Protein AF-A0A1B1Y315-F1 (afdb_monomer_lite)

pLDDT: mean 92.51, std 9.37, range [47.72, 97.75]

Sequence (59 aa):
METFGKKLLSVSKKHNISTMITYGENICEYADNFEFDKLMNNLKKFPKLIEDLKKQIQN

Structure (mmCIF, N/CA/C/O backbone):
data_AF-A0A1B1Y315-F1
#
_entry.id   AF-A0A1B1Y315-F1
#
loop_
_atom_site.group_PDB
_atom_site.id
_atom_site.type_symbol
_atom_site.label_atom_id
_atom_site.label_alt_id
_atom_site.label_comp_id
_atom_site.label_asym_id
_atom_site.label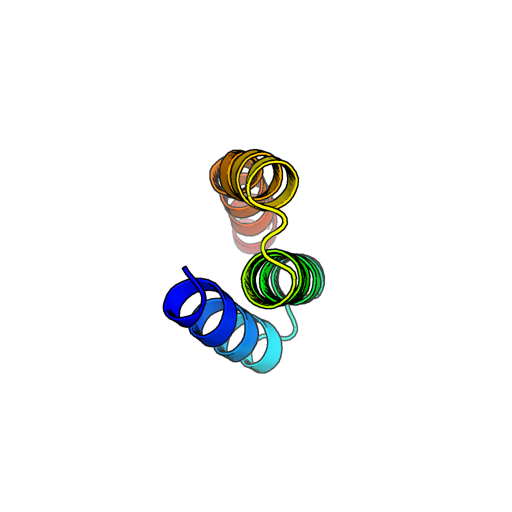_entity_id
_atom_site.label_seq_id
_atom_site.pdbx_PDB_ins_code
_atom_site.Cartn_x
_atom_site.Cartn_y
_atom_site.Cartn_z
_atom_site.occupancy
_atom_site.B_iso_or_equiv
_atom_site.auth_seq_id
_atom_site.auth_comp_id
_atom_site.auth_asym_id
_atom_site.auth_atom_id
_atom_site.pdbx_PDB_model_num
ATOM 1 N N . MET A 1 1 ? 5.610 -9.386 -5.489 1.00 61.00 1 MET A N 1
ATOM 2 C CA . MET A 1 1 ? 5.129 -8.15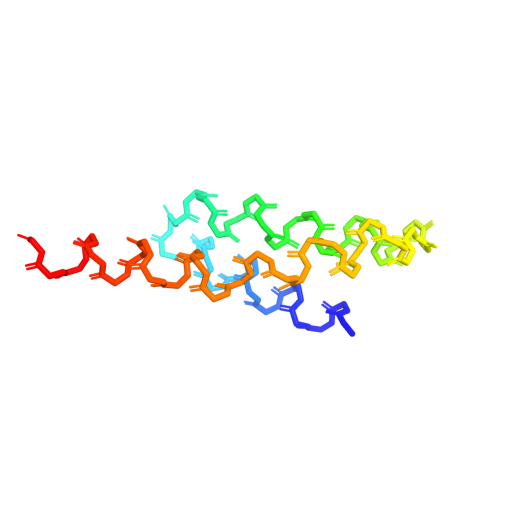5 -4.811 1.00 61.00 1 MET A CA 1
ATOM 3 C C . MET A 1 1 ? 3.730 -7.783 -5.277 1.00 61.00 1 MET A C 1
ATOM 5 O O . MET A 1 1 ? 2.881 -7.519 -4.438 1.00 61.00 1 MET A O 1
ATOM 9 N N . GLU A 1 2 ? 3.448 -7.889 -6.572 1.00 67.00 2 GLU A N 1
ATOM 10 C CA . GLU A 1 2 ? 2.107 -7.738 -7.151 1.00 67.00 2 GLU A CA 1
ATOM 11 C C . GLU A 1 2 ? 1.020 -8.575 -6.440 1.00 67.00 2 GLU A C 1
ATOM 13 O O . GLU A 1 2 ? -0.030 -8.059 -6.066 1.00 67.00 2 GLU A O 1
ATOM 18 N N . THR A 1 3 ? 1.294 -9.848 -6.121 1.00 85.62 3 THR A N 1
ATOM 19 C CA . THR A 1 3 ? 0.358 -10.701 -5.359 1.00 85.62 3 THR A CA 1
ATOM 20 C C . THR A 1 3 ? 0.060 -10.162 -3.957 1.00 85.62 3 THR A C 1
ATOM 22 O O . THR A 1 3 ? -1.047 -10.342 -3.454 1.00 85.62 3 THR A O 1
ATOM 25 N N . PHE A 1 4 ? 1.034 -9.512 -3.312 1.00 90.38 4 PHE A N 1
ATOM 26 C CA . PHE A 1 4 ? 0.840 -8.885 -2.005 1.00 90.38 4 PHE A CA 1
ATOM 27 C C . PHE A 1 4 ? -0.011 -7.619 -2.137 1.00 90.38 4 PHE A C 1
ATOM 29 O O . PHE A 1 4 ? -1.022 -7.520 -1.448 1.00 90.38 4 PHE A O 1
ATOM 36 N N . GLY A 1 5 ? 0.334 -6.719 -3.067 1.00 93.12 5 GLY A N 1
ATOM 37 C CA . GLY A 1 5 ? -0.441 -5.503 -3.344 1.00 93.12 5 GLY A CA 1
ATOM 38 C C . GLY A 1 5 ? -1.906 -5.808 -3.661 1.00 93.12 5 GLY A C 1
ATOM 39 O O . GLY A 1 5 ? -2.800 -5.262 -3.019 1.00 93.12 5 GLY A O 1
ATOM 40 N N . LYS A 1 6 ? -2.167 -6.777 -4.550 1.00 94.25 6 LYS A N 1
ATOM 41 C CA . LYS A 1 6 ? -3.528 -7.204 -4.928 1.00 94.25 6 LYS A CA 1
ATOM 42 C C . LYS A 1 6 ? -4.320 -7.794 -3.759 1.00 94.25 6 LYS A C 1
ATOM 44 O O . LYS A 1 6 ? -5.478 -7.430 -3.556 1.00 94.25 6 LYS A O 1
ATOM 49 N N . LYS A 1 7 ? -3.710 -8.685 -2.966 1.00 96.38 7 LYS A N 1
ATOM 50 C CA . LYS A 1 7 ? -4.364 -9.263 -1.776 1.00 96.38 7 LYS A CA 1
ATOM 51 C C . LYS A 1 7 ? -4.675 -8.190 -0.740 1.00 96.38 7 LYS A C 1
ATOM 53 O O . LYS A 1 7 ? -5.778 -8.172 -0.199 1.00 96.38 7 LYS A O 1
ATOM 58 N N . LEU A 1 8 ? -3.726 -7.289 -0.497 1.00 95.50 8 LEU A N 1
ATOM 59 C CA . LEU A 1 8 ? -3.905 -6.196 0.442 1.00 95.50 8 LEU A CA 1
ATOM 60 C C . LEU A 1 8 ? -5.034 -5.274 -0.008 1.00 95.50 8 LEU A C 1
ATOM 62 O O . LEU A 1 8 ? -5.953 -5.031 0.762 1.00 95.50 8 LEU A O 1
ATOM 66 N N . LEU A 1 9 ? -5.025 -4.851 -1.271 1.00 95.62 9 LEU A N 1
ATOM 67 C CA . LEU A 1 9 ? -6.074 -4.022 -1.852 1.00 95.62 9 LEU A CA 1
ATOM 68 C C . LEU A 1 9 ? -7.458 -4.669 -1.717 1.00 95.62 9 LEU A C 1
ATOM 70 O O . LEU A 1 9 ? -8.412 -4.002 -1.323 1.00 95.62 9 LEU A O 1
ATOM 74 N N . SER A 1 10 ? -7.564 -5.974 -1.988 1.00 96.69 10 SER A N 1
ATOM 75 C CA . SER A 1 10 ? -8.819 -6.718 -1.845 1.00 96.69 10 SER A CA 1
ATOM 76 C C . SER A 1 10 ? -9.345 -6.705 -0.408 1.00 96.69 10 SER A C 1
ATOM 78 O O . SER A 1 10 ? -10.534 -6.461 -0.200 1.00 96.69 10 SER A O 1
ATOM 80 N N . VAL A 1 11 ? -8.488 -6.970 0.583 1.00 95.62 11 VAL A N 1
ATOM 81 C CA . VAL A 1 11 ? -8.888 -6.972 2.000 1.00 95.62 11 VAL A CA 1
ATOM 82 C C . VAL A 1 11 ? -9.236 -5.555 2.455 1.00 95.62 11 VAL A C 1
ATOM 84 O O . VAL A 1 11 ? -10.286 -5.346 3.057 1.00 95.62 11 VAL A O 1
ATOM 87 N N . SER A 1 12 ? -8.418 -4.563 2.108 1.00 95.31 12 SER A N 1
ATOM 88 C CA . SER A 1 12 ? -8.648 -3.161 2.466 1.00 95.31 12 SER A CA 1
ATOM 89 C C . SER A 1 12 ? -9.958 -2.625 1.889 1.00 95.31 12 SER A C 1
ATOM 91 O O . SER A 1 12 ? -10.687 -1.942 2.602 1.00 95.31 12 SER A O 1
ATOM 93 N N . LYS A 1 13 ? -10.300 -2.979 0.640 1.00 96.38 13 LYS A N 1
ATOM 94 C CA . LYS A 1 13 ? -11.589 -2.632 0.016 1.00 96.38 13 LYS A CA 1
ATOM 95 C C . LYS A 1 13 ? -12.760 -3.300 0.729 1.00 96.38 13 LYS A C 1
ATOM 97 O O . LYS A 1 13 ? -13.730 -2.627 1.047 1.00 96.38 13 LYS A O 1
ATOM 102 N N . LYS A 1 14 ? -12.650 -4.593 1.054 1.00 97.44 14 LYS A N 1
ATOM 103 C CA . LYS A 1 14 ? -13.690 -5.321 1.803 1.00 97.44 14 LYS A CA 1
ATOM 104 C C . LYS A 1 14 ? -14.013 -4.665 3.153 1.00 97.44 14 LYS A C 1
ATOM 106 O O . LYS A 1 14 ? -15.162 -4.695 3.578 1.00 97.44 14 LYS A O 1
ATOM 111 N N . HIS A 1 15 ? -13.011 -4.094 3.816 1.00 94.19 15 HIS A N 1
ATOM 112 C CA . HIS A 1 15 ? -13.153 -3.455 5.125 1.00 94.19 15 HIS A CA 1
ATOM 113 C C . HIS A 1 15 ? -13.216 -1.916 5.065 1.00 94.19 15 HIS A C 1
ATOM 115 O O . HIS A 1 15 ? -13.211 -1.279 6.113 1.00 94.19 15 HIS A O 1
ATOM 121 N N . ASN A 1 16 ? -13.278 -1.313 3.870 1.00 94.19 16 ASN A N 1
ATOM 122 C CA . ASN A 1 16 ? -13.282 0.142 3.650 1.00 94.19 16 ASN A CA 1
ATOM 123 C C . ASN A 1 16 ? -12.143 0.906 4.362 1.00 94.19 16 ASN A C 1
ATOM 125 O O . ASN A 1 16 ? -12.321 2.031 4.824 1.00 94.19 16 ASN A O 1
ATOM 129 N N . ILE A 1 17 ? -10.948 0.313 4.433 1.00 94.81 17 ILE A N 1
ATOM 130 C CA . ILE A 1 17 ? -9.781 0.916 5.094 1.00 94.81 17 ILE A CA 1
ATOM 131 C C . ILE A 1 17 ? -9.019 1.774 4.076 1.00 94.81 17 ILE A C 1
ATOM 133 O O . ILE A 1 17 ? -8.067 1.304 3.449 1.00 94.81 17 ILE A O 1
ATOM 137 N N . SER A 1 18 ? -9.440 3.029 3.901 1.00 94.19 18 SER A N 1
ATOM 138 C CA . SER A 1 18 ? -8.942 3.949 2.859 1.00 94.19 18 SER A CA 1
ATOM 139 C C . SER A 1 18 ? -7.414 4.028 2.776 1.00 94.19 18 SER A C 1
ATOM 141 O O . SER A 1 18 ? -6.846 3.833 1.705 1.00 94.19 18 SER A O 1
ATOM 143 N N . THR A 1 19 ? -6.728 4.203 3.907 1.00 94.62 19 THR A N 1
ATOM 144 C CA . THR A 1 19 ? -5.259 4.276 3.956 1.00 94.62 19 THR A CA 1
ATOM 145 C C . THR A 1 19 ? -4.596 3.019 3.386 1.00 94.62 19 THR A C 1
ATOM 147 O O . THR A 1 19 ? -3.597 3.100 2.672 1.00 94.62 19 THR A O 1
ATOM 150 N N . MET A 1 20 ? -5.165 1.843 3.664 1.00 95.62 20 MET A N 1
ATOM 151 C CA . MET A 1 20 ? -4.626 0.566 3.196 1.00 95.62 20 MET A CA 1
ATOM 152 C C . MET A 1 20 ? -5.040 0.256 1.749 1.00 95.62 20 MET A C 1
ATOM 154 O O . MET A 1 20 ? -4.355 -0.520 1.081 1.00 95.62 20 MET A O 1
ATOM 158 N N . ILE A 1 21 ? -6.128 0.861 1.251 1.00 97.31 21 ILE A N 1
ATOM 159 C CA . ILE A 1 21 ? -6.508 0.844 -0.170 1.00 97.31 21 ILE A CA 1
ATOM 160 C C . ILE A 1 21 ? -5.449 1.597 -0.975 1.00 97.31 21 ILE A C 1
ATOM 162 O O . ILE A 1 21 ? -4.794 0.987 -1.816 1.00 97.31 21 ILE A O 1
ATOM 166 N N . THR A 1 22 ? -5.197 2.868 -0.642 1.00 96.94 22 THR A N 1
ATOM 167 C CA . THR A 1 22 ? -4.189 3.693 -1.331 1.00 96.94 22 THR A CA 1
ATOM 168 C C . THR A 1 22 ? -2.805 3.056 -1.261 1.00 96.94 22 THR A C 1
ATOM 170 O O . THR A 1 22 ? -2.064 3.024 -2.239 1.00 96.94 22 THR A O 1
ATOM 173 N N . TYR A 1 23 ? -2.450 2.488 -0.108 1.00 96.81 23 TYR A N 1
ATOM 174 C CA . TYR A 1 23 ? -1.178 1.798 0.042 1.00 96.81 23 TYR A CA 1
ATOM 175 C C . TYR A 1 23 ? -1.042 0.574 -0.882 1.00 96.81 23 TYR A C 1
ATOM 177 O O . TYR A 1 23 ? 0.013 0.383 -1.491 1.00 96.81 23 TYR A O 1
ATOM 185 N N . G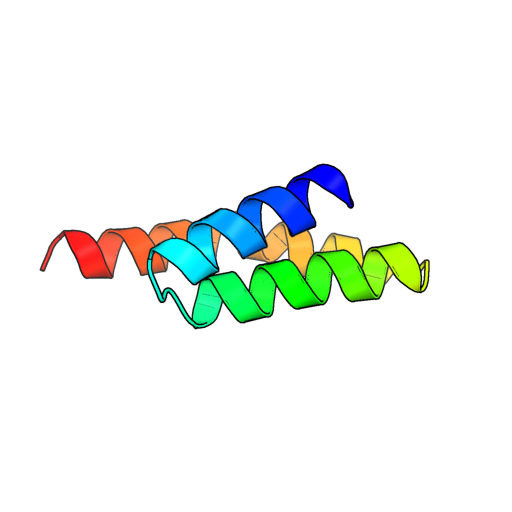LY A 1 24 ? -2.098 -0.240 -1.004 1.00 96.12 24 GLY A N 1
ATOM 186 C CA . GLY A 1 24 ? -2.136 -1.383 -1.918 1.00 96.12 24 GLY A CA 1
ATOM 187 C C . GLY A 1 24 ? -2.087 -0.973 -3.393 1.00 96.12 24 GLY A C 1
ATOM 188 O O . GLY A 1 24 ? -1.378 -1.614 -4.165 1.00 96.12 24 GLY A O 1
ATOM 189 N N . GLU A 1 25 ? -2.778 0.108 -3.769 1.00 96.88 25 GLU A N 1
ATOM 190 C CA . GLU A 1 25 ? -2.756 0.681 -5.126 1.00 96.88 25 GLU A CA 1
ATOM 191 C C . GLU A 1 25 ? -1.348 1.127 -5.522 1.00 96.88 25 GLU A C 1
ATOM 193 O O . GLU A 1 25 ? -0.852 0.689 -6.557 1.00 96.88 25 GLU A O 1
ATOM 198 N N . ASN A 1 26 ? -0.651 1.851 -4.642 1.00 96.62 26 ASN A N 1
ATOM 199 C CA . ASN A 1 26 ? 0.730 2.276 -4.882 1.00 96.62 26 ASN A CA 1
ATOM 200 C C . ASN A 1 26 ? 1.689 1.088 -5.076 1.00 96.62 26 ASN A C 1
ATOM 202 O O . ASN A 1 26 ? 2.618 1.161 -5.873 1.00 96.62 26 ASN A O 1
ATOM 206 N N . ILE A 1 27 ? 1.498 -0.024 -4.349 1.00 96.56 27 ILE A N 1
ATOM 207 C CA . ILE A 1 27 ? 2.325 -1.229 -4.543 1.00 96.56 27 ILE A CA 1
ATOM 208 C C . ILE A 1 27 ? 2.121 -1.808 -5.941 1.00 96.56 27 ILE A C 1
ATOM 210 O O . ILE A 1 27 ? 3.102 -2.198 -6.572 1.00 96.56 27 ILE A O 1
ATOM 214 N N . CYS A 1 28 ? 0.869 -1.908 -6.391 1.00 95.62 28 CYS A N 1
ATOM 215 C CA . CYS A 1 28 ? 0.554 -2.416 -7.723 1.00 95.62 28 CYS A CA 1
ATOM 216 C C . CYS A 1 28 ? 1.118 -1.483 -8.798 1.00 95.62 28 CYS A C 1
ATOM 218 O O . CYS A 1 28 ? 1.867 -1.946 -9.645 1.00 95.62 28 CYS A O 1
ATOM 220 N N . GLU A 1 29 ? 0.862 -0.178 -8.694 1.00 96.56 29 GLU A N 1
ATOM 221 C CA . GLU A 1 29 ? 1.338 0.820 -9.656 1.00 96.56 29 GLU A CA 1
ATOM 222 C C . GLU A 1 29 ? 2.866 0.805 -9.797 1.00 96.56 29 GLU A C 1
ATOM 224 O O . GLU A 1 29 ? 3.387 0.703 -10.906 1.00 96.56 29 GLU A O 1
ATOM 2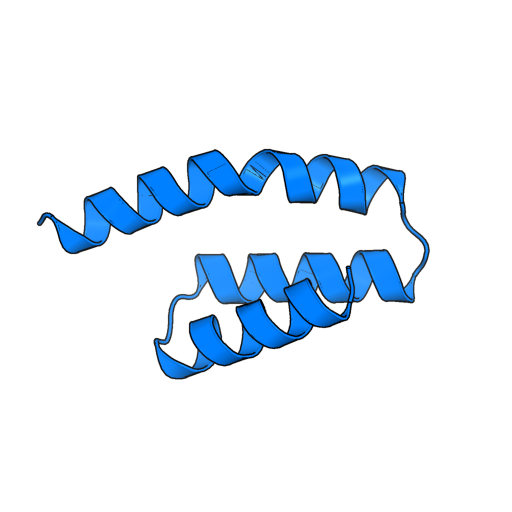29 N N . TYR A 1 30 ? 3.609 0.836 -8.685 1.00 96.75 30 TYR A N 1
ATOM 230 C CA . TYR A 1 30 ? 5.074 0.823 -8.751 1.00 96.75 30 TYR A CA 1
ATOM 231 C C . TYR A 1 30 ? 5.629 -0.510 -9.264 1.00 96.75 30 TYR A C 1
ATOM 233 O O . TYR A 1 30 ? 6.697 -0.525 -9.873 1.00 96.75 30 TYR A O 1
ATOM 241 N N . ALA A 1 31 ? 4.937 -1.628 -9.022 1.00 94.56 31 ALA A N 1
ATOM 242 C CA . ALA A 1 31 ? 5.332 -2.925 -9.565 1.00 94.56 31 ALA A CA 1
ATOM 243 C C . ALA A 1 31 ? 5.080 -3.006 -11.079 1.00 94.56 31 ALA A C 1
ATOM 245 O O . ALA A 1 31 ? 5.977 -3.431 -11.804 1.00 94.56 31 ALA A O 1
ATOM 246 N N . ASP A 1 32 ? 3.912 -2.555 -11.543 1.00 95.06 32 ASP A N 1
ATOM 247 C CA . ASP A 1 32 ? 3.513 -2.569 -12.956 1.00 95.06 32 ASP A CA 1
ATOM 248 C C . ASP A 1 32 ? 4.392 -1.628 -13.800 1.00 95.06 32 ASP A C 1
ATOM 250 O O . ASP A 1 32 ? 4.730 -1.939 -14.941 1.00 95.06 32 ASP A O 1
ATOM 254 N N . ASN A 1 33 ? 4.832 -0.512 -13.208 1.00 96.94 33 ASN A N 1
ATOM 255 C CA . ASN A 1 33 ? 5.706 0.474 -13.848 1.00 96.94 33 ASN A CA 1
ATOM 256 C C . ASN A 1 33 ? 7.212 0.204 -13.649 1.00 96.94 33 ASN A C 1
ATOM 258 O O . ASN A 1 33 ? 8.034 1.017 -14.069 1.00 96.94 33 ASN A O 1
ATOM 262 N N . PHE A 1 34 ? 7.599 -0.908 -13.009 1.00 95.31 34 PHE A N 1
ATOM 263 C CA . PHE A 1 34 ? 8.999 -1.254 -12.705 1.00 95.31 34 PHE A CA 1
ATOM 264 C C . PHE A 1 34 ? 9.761 -0.179 -11.893 1.00 95.31 34 PHE A C 1
ATOM 266 O O . PHE A 1 34 ? 10.988 -0.075 -11.953 1.00 95.31 34 PHE A O 1
ATOM 273 N N . GLU A 1 35 ? 9.054 0.609 -11.080 1.00 97.31 35 GLU A N 1
ATOM 274 C CA . GLU A 1 35 ? 9.614 1.684 -10.253 1.00 97.31 35 GLU A CA 1
ATOM 275 C C . GLU A 1 35 ? 10.139 1.139 -8.914 1.00 97.31 35 GLU A C 1
ATOM 277 O O . GLU A 1 35 ? 9.641 1.465 -7.831 1.00 97.31 35 GLU A O 1
ATOM 282 N N . PHE A 1 36 ? 11.154 0.273 -8.975 1.00 93.38 36 PHE A N 1
ATOM 283 C CA . PHE A 1 36 ? 11.619 -0.504 -7.821 1.00 93.38 36 PHE A CA 1
ATOM 284 C C . PHE A 1 36 ? 12.050 0.349 -6.620 1.00 93.38 36 PHE A C 1
ATOM 286 O O . PHE A 1 36 ? 11.735 -0.007 -5.484 1.00 93.38 36 PHE A O 1
ATOM 293 N N . ASP A 1 37 ? 12.688 1.500 -6.832 1.00 97.75 37 ASP A N 1
ATOM 294 C CA . ASP A 1 37 ? 13.084 2.392 -5.734 1.00 97.75 37 ASP A CA 1
ATOM 295 C C . ASP A 1 37 ? 11.872 2.947 -4.976 1.00 97.75 37 ASP A C 1
ATOM 297 O O . ASP A 1 37 ? 11.839 2.963 -3.739 1.00 97.75 37 ASP A O 1
ATOM 301 N N . LYS A 1 38 ? 10.831 3.360 -5.710 1.00 97.56 38 LYS A N 1
ATOM 302 C CA . LYS A 1 38 ? 9.571 3.827 -5.118 1.00 97.56 38 LYS A CA 1
ATOM 303 C C . LYS A 1 38 ? 8.856 2.686 -4.410 1.00 97.56 38 LYS A C 1
ATOM 305 O O . LYS A 1 38 ? 8.401 2.871 -3.281 1.00 97.56 38 LYS A O 1
ATOM 310 N N . LEU A 1 39 ? 8.824 1.502 -5.021 1.00 96.38 39 LEU A N 1
ATOM 311 C CA . LEU A 1 39 ? 8.244 0.302 -4.428 1.00 96.38 39 LEU A CA 1
ATOM 312 C C . LEU A 1 39 ? 8.917 -0.045 -3.097 1.00 96.38 39 LEU A C 1
ATOM 314 O O . LEU A 1 39 ? 8.233 -0.196 -2.086 1.00 96.38 39 LEU A O 1
ATOM 318 N N . MET A 1 40 ? 10.248 -0.091 -3.058 1.00 96.38 40 MET A N 1
ATOM 319 C CA . MET A 1 40 ? 11.005 -0.398 -1.844 1.00 96.38 40 MET A CA 1
ATOM 320 C C . MET A 1 40 ? 10.791 0.653 -0.753 1.00 96.38 40 MET A C 1
ATOM 322 O O . MET A 1 40 ? 10.592 0.307 0.414 1.00 96.38 40 MET A O 1
ATOM 326 N N . ASN A 1 41 ? 10.772 1.936 -1.114 1.00 97.25 41 ASN A N 1
ATOM 327 C CA . ASN A 1 41 ? 10.485 3.007 -0.163 1.00 97.25 41 ASN A CA 1
ATOM 328 C C . ASN A 1 41 ? 9.039 2.971 0.344 1.00 97.25 41 ASN A C 1
ATOM 330 O O . ASN A 1 41 ? 8.791 3.273 1.512 1.00 97.25 41 ASN A O 1
ATOM 334 N N . ASN A 1 42 ? 8.086 2.562 -0.492 1.00 96.25 42 ASN A N 1
ATOM 335 C CA . ASN A 1 42 ? 6.704 2.376 -0.078 1.00 96.25 42 ASN A CA 1
ATOM 336 C C . ASN A 1 42 ? 6.561 1.173 0.867 1.00 96.25 42 ASN A C 1
ATOM 338 O O . ASN A 1 42 ? 5.938 1.290 1.919 1.00 96.25 42 ASN A O 1
ATOM 342 N N . LEU A 1 43 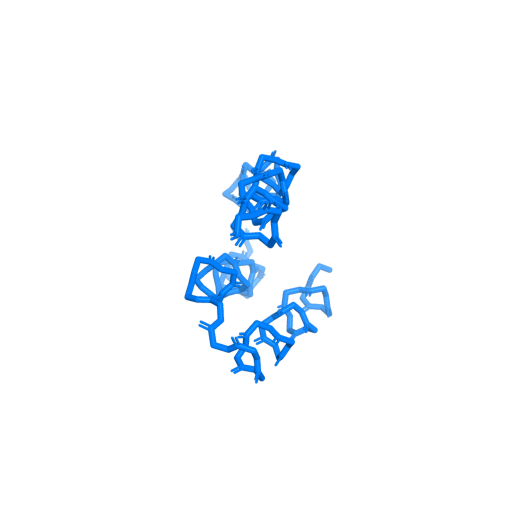? 7.200 0.038 0.568 1.00 95.75 43 LEU A N 1
ATOM 343 C CA . LEU A 1 43 ? 7.152 -1.168 1.406 1.00 95.75 43 LEU A CA 1
ATOM 344 C C . LEU A 1 43 ? 7.655 -0.924 2.838 1.00 95.75 43 LEU A C 1
ATOM 346 O O . LEU A 1 43 ? 7.049 -1.415 3.789 1.00 95.75 43 LEU A O 1
ATOM 350 N N . LYS A 1 44 ? 8.677 -0.077 3.019 1.00 97.06 44 LYS A N 1
ATOM 351 C CA . LYS A 1 44 ? 9.184 0.322 4.349 1.00 97.06 44 LYS A CA 1
ATOM 352 C C . LYS A 1 44 ? 8.140 1.007 5.240 1.00 97.06 44 LYS A C 1
ATOM 354 O O . LYS A 1 44 ? 8.306 1.022 6.455 1.00 97.06 44 LYS A O 1
ATOM 359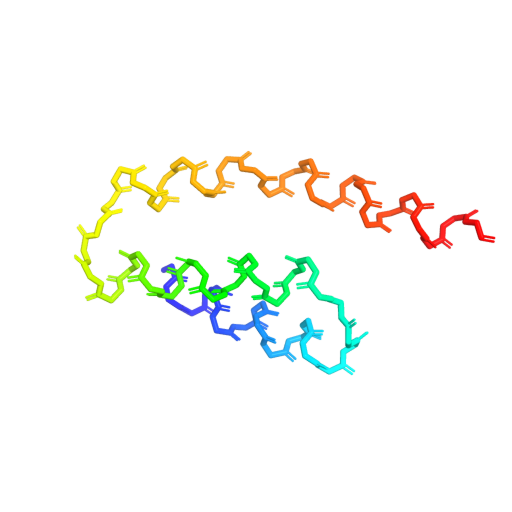 N N . LYS A 1 45 ? 7.068 1.568 4.671 1.00 96.00 45 LYS A N 1
ATOM 360 C CA . LYS A 1 45 ? 5.998 2.240 5.431 1.00 96.00 45 LYS A CA 1
ATOM 361 C C . LYS A 1 45 ? 5.032 1.257 6.099 1.00 96.00 45 LYS A C 1
ATOM 363 O O . LYS A 1 45 ? 4.285 1.665 6.985 1.00 96.00 45 LYS A O 1
ATOM 368 N N . PHE A 1 46 ? 5.043 -0.020 5.700 1.00 95.44 46 PHE A N 1
ATOM 369 C CA . PHE A 1 46 ? 4.077 -1.017 6.164 1.00 95.44 46 PHE A CA 1
ATOM 370 C C . PHE A 1 46 ? 3.981 -1.144 7.694 1.00 95.44 46 PHE A C 1
ATOM 372 O O . PHE A 1 46 ? 2.858 -1.106 8.196 1.00 95.44 46 PHE A O 1
ATOM 379 N N . PRO A 1 47 ? 5.089 -1.235 8.463 1.00 96.69 47 PRO A N 1
ATOM 380 C CA . PRO A 1 47 ? 4.998 -1.402 9.914 1.00 96.69 47 PRO A CA 1
ATOM 381 C C . PRO A 1 47 ? 4.227 -0.263 10.588 1.00 96.69 47 PRO A C 1
ATOM 383 O O . PRO A 1 47 ? 3.303 -0.520 11.356 1.00 96.69 47 PRO A O 1
ATOM 386 N N . LYS A 1 48 ? 4.530 0.986 10.215 1.00 95.94 48 LYS A N 1
ATOM 387 C CA . LYS A 1 48 ? 3.850 2.171 10.750 1.00 95.94 48 LYS A CA 1
ATOM 388 C C . LYS A 1 48 ? 2.359 2.183 10.407 1.00 95.94 48 LYS A C 1
ATOM 390 O O . LYS A 1 48 ? 1.537 2.464 11.270 1.00 95.94 48 LYS A O 1
ATOM 395 N N . LEU A 1 49 ? 1.998 1.823 9.173 1.00 95.12 49 LEU A N 1
ATOM 396 C CA . LEU A 1 49 ? 0.592 1.728 8.767 1.00 95.12 49 LEU A CA 1
ATOM 397 C C . LEU A 1 49 ? -0.187 0.708 9.608 1.00 95.12 49 LEU A C 1
ATOM 399 O O . LEU A 1 49 ? -1.329 0.961 9.982 1.00 95.12 49 LEU A O 1
ATOM 403 N N . ILE A 1 50 ? 0.432 -0.428 9.937 1.00 94.44 50 ILE A N 1
ATOM 404 C CA . ILE A 1 50 ? -0.182 -1.442 10.801 1.00 94.44 50 ILE A CA 1
ATOM 405 C C . ILE A 1 50 ? -0.305 -0.953 12.247 1.00 94.44 50 ILE A C 1
ATOM 407 O O . ILE A 1 50 ? -1.323 -1.215 12.886 1.00 94.44 50 ILE A O 1
ATOM 411 N N . GLU A 1 51 ? 0.695 -0.248 12.776 1.00 95.75 51 GLU A N 1
ATOM 412 C CA . GLU A 1 51 ? 0.610 0.370 14.106 1.00 95.75 51 GLU A CA 1
ATOM 413 C C . GLU A 1 51 ? -0.531 1.385 14.188 1.00 95.75 51 GLU A C 1
ATOM 415 O O . GLU A 1 51 ? -1.311 1.359 15.140 1.00 95.75 51 GLU A O 1
ATOM 420 N N . ASP A 1 52 ? -0.664 2.242 13.179 1.00 93.06 52 ASP A N 1
ATOM 421 C CA . ASP A 1 52 ? -1.720 3.249 13.129 1.00 93.06 52 ASP A CA 1
ATOM 422 C C . ASP A 1 52 ? -3.106 2.605 12.976 1.00 93.06 52 ASP A C 1
ATOM 424 O O . ASP A 1 52 ? -4.050 3.020 13.648 1.00 93.06 52 ASP A O 1
ATOM 428 N N . LEU A 1 53 ? -3.223 1.526 12.193 1.00 91.50 53 LEU A N 1
ATOM 429 C CA . LEU A 1 53 ? -4.463 0.755 12.086 1.00 91.50 53 LEU A CA 1
ATOM 430 C C . LEU A 1 53 ? -4.850 0.090 13.417 1.00 91.50 53 LEU A C 1
ATOM 432 O O . LEU A 1 53 ? -6.011 0.130 13.813 1.00 91.50 53 LEU A O 1
ATOM 436 N N . LYS A 1 54 ? -3.889 -0.496 14.143 1.00 91.88 54 LYS A N 1
ATOM 437 C CA . LYS A 1 54 ? -4.148 -1.121 15.453 1.00 91.88 54 LYS A CA 1
ATOM 438 C C . LYS A 1 54 ? -4.706 -0.124 16.468 1.00 91.88 54 LYS A C 1
ATOM 440 O O . LYS A 1 54 ? -5.626 -0.472 17.202 1.00 91.88 54 LYS A O 1
ATOM 445 N N . LYS A 1 55 ? -4.199 1.114 16.479 1.00 91.75 55 LYS A N 1
ATOM 446 C CA . LYS A 1 55 ? -4.700 2.184 17.363 1.00 91.75 55 LYS A CA 1
ATOM 447 C C . LYS A 1 55 ? -6.158 2.552 17.082 1.00 91.75 55 LYS A C 1
ATOM 449 O O . LYS A 1 55 ? -6.850 2.985 17.991 1.00 91.75 55 LYS A O 1
ATOM 454 N N . GLN A 1 56 ? -6.631 2.384 15.847 1.00 85.00 56 GLN A N 1
ATOM 455 C CA . GLN A 1 56 ? -8.032 2.639 15.490 1.00 85.00 56 GLN A CA 1
ATOM 456 C C . GLN A 1 56 ? -8.977 1.517 15.937 1.00 85.00 56 GLN A C 1
ATOM 458 O O . GLN A 1 56 ? -10.166 1.762 16.064 1.00 85.00 56 GLN A O 1
ATOM 463 N N . ILE A 1 57 ? -8.462 0.303 16.163 1.00 80.50 57 ILE A N 1
ATOM 464 C CA . ILE A 1 57 ? -9.247 -0.860 16.616 1.00 80.50 57 ILE A CA 1
ATOM 465 C C . ILE A 1 57 ? -9.329 -0.922 18.153 1.00 80.50 57 ILE A C 1
ATOM 467 O O . ILE A 1 57 ? -10.237 -1.537 18.700 1.00 80.50 57 ILE A O 1
ATOM 471 N N . GLN A 1 58 ? -8.358 -0.330 18.855 1.00 66.38 58 GLN A N 1
ATOM 472 C CA . GLN A 1 58 ? -8.284 -0.328 20.323 1.00 66.38 58 GLN A CA 1
ATOM 473 C C . GLN A 1 58 ? -9.060 0.819 20.996 1.00 66.38 58 GLN A C 1
ATOM 475 O O . GLN A 1 58 ? -9.099 0.858 22.224 1.00 66.38 58 GLN A O 1
ATOM 480 N N . ASN A 1 59 ? -9.661 1.720 20.214 1.00 47.72 59 ASN A N 1
ATOM 481 C CA . ASN A 1 59 ? -10.591 2.757 20.675 1.00 47.72 59 ASN A CA 1
ATOM 482 C C . ASN A 1 59 ? -12.018 2.389 20.267 1.00 47.72 59 ASN A C 1
ATOM 484 O O . ASN A 1 59 ? -12.945 2.768 21.012 1.00 47.72 59 ASN A O 1
#

Secondary structure (DSSP, 8-state):
-HHHHHHHHHHHHHTT-HHHHHHHHHHHHHHHTT-HHHHHHHHTTHHHHHHHHHHHH--

Radius of gyration: 11.64 Å; chains: 1; bounding box: 27×15×34 Å

Organism: NCBI:txid1790137

Foldseek 3Di:
DLVVLVVQLVVCVVVVVVVSVVLSVQLNVCVVVVVVVSNVVSVVCVVVVVVVVVVVVVD